Protein AF-E3EL08-F1 (afdb_monomer_lite)

Sequence (67 aa):
MSIQALLNQYKVLIDFTDKTQKSNFKWVSSFLTYQKKKHPNEDNESFLLDAIDIHKRYLLTHGSENN

Foldseek 3Di:
DDPVVLLVVLVVLADCVDPVSVVLNVVVVVVVVVCCVPPVPDDCPVVSVVSSVVSVVVCVVPVVVPD

Radius of gyration: 12.85 Å; chains: 1; bounding box: 40×17×29 Å

Structure (mmCIF, N/CA/C/O backbone):
data_AF-E3EL08-F1
#
_entry.id   AF-E3EL08-F1
#
loop_
_atom_site.group_PDB
_atom_site.id
_atom_site.type_symbol
_atom_site.label_atom_id
_atom_site.label_alt_id
_atom_site.label_comp_id
_atom_site.label_asym_id
_atom_site.label_entity_id
_atom_site.label_seq_id
_atom_site.pdbx_PDB_ins_code
_atom_site.Cartn_x
_atom_site.Cartn_y
_atom_site.Cartn_z
_atom_site.occupancy
_atom_site.B_iso_or_equiv
_atom_site.auth_seq_id
_atom_site.auth_comp_id
_atom_site.auth_asym_id
_atom_site.auth_atom_id
_atom_site.pdbx_PDB_model_num
ATOM 1 N N . MET A 1 1 ? -1.659 -5.480 -14.780 1.00 67.12 1 MET A N 1
ATOM 2 C CA . MET A 1 1 ? -2.224 -4.137 -14.452 1.00 67.12 1 MET A CA 1
ATOM 3 C C . MET A 1 1 ? -1.032 -3.227 -14.124 1.00 67.12 1 MET A C 1
ATOM 5 O O . MET A 1 1 ? 0.036 -3.770 -13.911 1.00 67.12 1 MET A O 1
ATOM 9 N N . SER A 1 2 ? -1.080 -1.886 -14.119 1.00 88.31 2 SER A N 1
ATOM 10 C CA . SER A 1 2 ? 0.151 -1.152 -13.730 1.00 88.31 2 SER A CA 1
ATOM 11 C C . SER A 1 2 ? 0.379 -1.231 -12.212 1.00 88.31 2 SER A C 1
ATOM 13 O O . SER A 1 2 ? -0.581 -1.138 -11.446 1.00 88.31 2 SER A O 1
ATOM 15 N N . ILE A 1 3 ? 1.638 -1.332 -11.758 1.00 90.25 3 ILE A N 1
ATOM 16 C CA . ILE A 1 3 ? 1.992 -1.294 -10.320 1.00 90.25 3 ILE A CA 1
ATOM 17 C C . ILE A 1 3 ? 1.387 -0.067 -9.630 1.00 90.25 3 ILE A C 1
ATOM 19 O O . ILE A 1 3 ? 0.909 -0.147 -8.502 1.00 90.25 3 ILE A O 1
ATOM 23 N N . GLN A 1 4 ? 1.348 1.072 -10.326 1.00 90.62 4 GLN A N 1
ATOM 24 C CA . GLN A 1 4 ? 0.743 2.292 -9.799 1.00 90.62 4 GLN A CA 1
ATOM 25 C C . GLN A 1 4 ? -0.773 2.154 -9.600 1.00 90.62 4 GLN A C 1
ATOM 27 O O . GLN A 1 4 ? -1.301 2.640 -8.600 1.00 90.62 4 GLN A O 1
ATOM 32 N N . ALA A 1 5 ? -1.477 1.496 -10.525 1.00 93.00 5 ALA A N 1
ATOM 33 C CA . ALA A 1 5 ? -2.909 1.246 -10.391 1.00 93.00 5 ALA A CA 1
ATOM 34 C C . ALA A 1 5 ? -3.202 0.318 -9.204 1.00 93.00 5 ALA A C 1
ATOM 36 O O . ALA A 1 5 ? -4.101 0.603 -8.415 1.00 93.00 5 ALA A O 1
ATOM 37 N N . LEU A 1 6 ? -2.402 -0.736 -9.028 1.00 94.69 6 LEU A N 1
ATOM 38 C CA . LEU A 1 6 ? -2.511 -1.642 -7.884 1.00 94.69 6 LEU A CA 1
ATOM 39 C C . LEU A 1 6 ? -2.197 -0.936 -6.561 1.00 94.69 6 LEU A C 1
ATOM 41 O O . LEU A 1 6 ? -2.916 -1.114 -5.583 1.00 94.69 6 LEU A O 1
ATOM 45 N N . LEU A 1 7 ? -1.189 -0.060 -6.528 1.00 94.81 7 LEU A N 1
ATOM 46 C CA . LEU A 1 7 ? -0.848 0.687 -5.316 1.00 94.81 7 LEU A C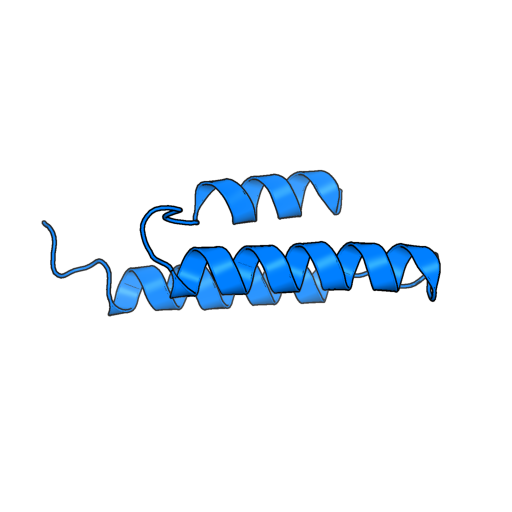A 1
ATOM 47 C C . LEU A 1 7 ? -1.973 1.651 -4.923 1.00 94.81 7 LEU A C 1
ATOM 49 O O . LEU A 1 7 ? -2.263 1.815 -3.739 1.00 94.81 7 LEU A O 1
ATOM 53 N N . ASN A 1 8 ? -2.638 2.254 -5.911 1.00 94.88 8 ASN A N 1
ATOM 54 C CA . ASN A 1 8 ? -3.814 3.086 -5.678 1.00 94.88 8 ASN A CA 1
ATOM 55 C C . ASN A 1 8 ? -4.994 2.260 -5.149 1.00 94.88 8 ASN A C 1
ATOM 57 O O . ASN A 1 8 ? -5.651 2.704 -4.212 1.00 94.88 8 ASN A O 1
ATOM 61 N N . GLN A 1 9 ? -5.240 1.061 -5.690 1.00 94.88 9 GLN A N 1
ATOM 62 C CA . GLN A 1 9 ? -6.260 0.155 -5.147 1.00 94.88 9 GLN A CA 1
ATOM 63 C C . GLN A 1 9 ? -5.952 -0.224 -3.703 1.00 94.88 9 GLN A C 1
ATOM 65 O O . GLN A 1 9 ? -6.836 -0.150 -2.856 1.00 94.88 9 GLN A O 1
ATOM 70 N N . TYR A 1 10 ? -4.696 -0.564 -3.408 1.00 96.00 10 TYR A N 1
ATOM 71 C CA . TYR A 1 10 ? -4.290 -0.872 -2.047 1.00 96.00 10 TYR A CA 1
ATOM 72 C C . TYR A 1 10 ? -4.542 0.317 -1.116 1.00 96.00 10 TYR A C 1
ATOM 74 O O . TYR A 1 10 ? -5.162 0.150 -0.075 1.00 96.00 10 TYR A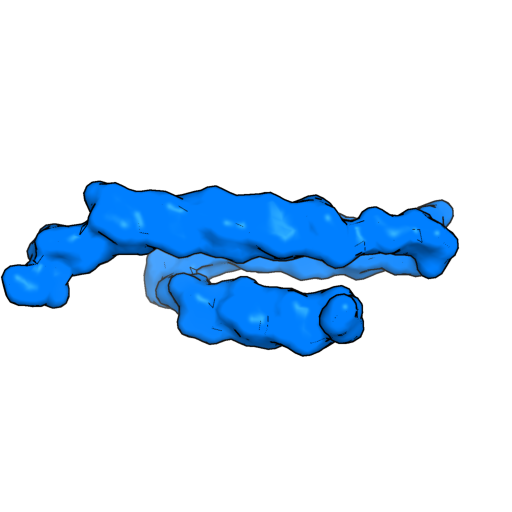 O 1
ATOM 82 N N . LYS A 1 11 ? -4.153 1.531 -1.530 1.00 96.12 11 LYS A N 1
ATOM 83 C CA . LYS A 1 11 ? -4.338 2.768 -0.758 1.00 96.12 11 LYS A CA 1
ATOM 84 C C . LYS A 1 11 ? -5.795 3.023 -0.363 1.00 96.12 11 LYS A C 1
ATOM 86 O O . LYS A 1 11 ? -6.028 3.530 0.726 1.00 96.12 11 LYS A O 1
ATOM 91 N N . VAL A 1 12 ? -6.751 2.705 -1.237 1.00 95.56 12 VAL A N 1
ATOM 92 C CA . VAL A 1 12 ? -8.190 2.900 -0.976 1.00 95.56 12 VAL A CA 1
ATOM 93 C C . VAL A 1 12 ? -8.708 1.968 0.124 1.00 95.56 12 VAL A C 1
ATOM 95 O O . VAL A 1 12 ? -9.681 2.308 0.786 1.00 95.56 12 VAL A O 1
ATOM 98 N N . LEU A 1 13 ? -8.057 0.824 0.349 1.00 94.44 13 LEU A N 1
ATOM 99 C CA . LEU A 1 13 ? -8.444 -0.131 1.393 1.00 94.44 13 LEU A CA 1
ATOM 100 C C . LEU A 1 13 ? -7.930 0.255 2.787 1.00 94.44 13 LEU A C 1
ATOM 102 O O . LEU A 1 13 ? -8.415 -0.284 3.772 1.00 94.44 13 LEU A O 1
ATOM 106 N N . ILE A 1 14 ? -6.950 1.157 2.869 1.00 94.75 14 ILE A N 1
ATOM 107 C CA . ILE A 1 14 ? -6.269 1.500 4.119 1.00 94.75 14 ILE A CA 1
ATOM 108 C C . ILE A 1 14 ? -7.091 2.498 4.926 1.00 94.75 14 ILE A C 1
ATOM 110 O O . ILE A 1 14 ? -7.309 3.630 4.484 1.00 94.75 14 ILE A O 1
ATOM 114 N N . ASP A 1 15 ? -7.411 2.141 6.165 1.00 94.00 15 ASP A N 1
ATOM 115 C CA . ASP A 1 15 ? -7.757 3.130 7.176 1.00 94.00 15 ASP A CA 1
ATOM 116 C C . ASP A 1 15 ? -6.482 3.842 7.660 1.00 94.00 15 ASP A C 1
ATOM 118 O O . ASP A 1 15 ? -5.607 3.267 8.307 1.00 94.00 15 ASP A O 1
ATOM 122 N N . PHE A 1 16 ? -6.354 5.128 7.329 1.00 93.19 16 PHE A N 1
ATOM 123 C CA . PHE A 1 16 ? -5.200 5.940 7.723 1.00 93.19 16 PHE A CA 1
ATOM 124 C C . PHE A 1 16 ? -5.255 6.438 9.173 1.00 93.19 16 PHE A C 1
ATOM 126 O O . PHE A 1 16 ? -4.266 7.016 9.647 1.00 93.19 16 PHE A O 1
ATOM 133 N N . THR A 1 17 ? -6.376 6.233 9.866 1.00 94.69 17 THR A N 1
ATOM 134 C CA . THR A 1 17 ?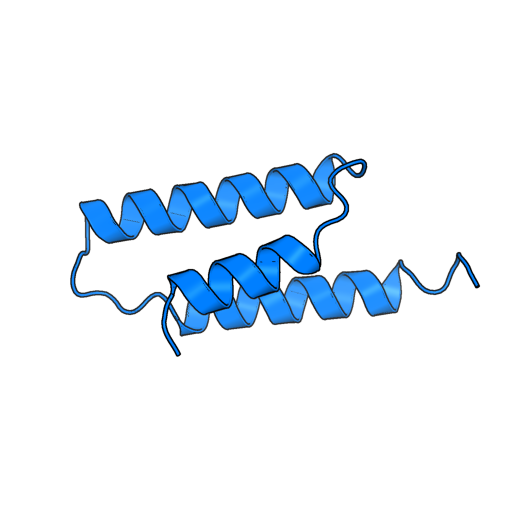 -6.502 6.465 11.309 1.00 94.69 17 THR A CA 1
ATOM 135 C C . THR A 1 17 ? -5.951 5.282 12.110 1.00 94.69 17 THR A C 1
ATOM 137 O O . THR A 1 17 ? -5.345 5.484 13.167 1.00 94.69 17 THR A O 1
ATOM 140 N N . ASP A 1 18 ? -6.021 4.073 11.545 1.00 93.81 18 ASP A N 1
ATOM 141 C CA . ASP A 1 18 ? -5.372 2.873 12.063 1.00 93.81 18 ASP A CA 1
ATOM 142 C C . ASP A 1 18 ? -3.849 2.924 11.822 1.00 93.81 18 ASP A C 1
ATOM 144 O O . ASP A 1 18 ? -3.335 2.958 10.696 1.00 93.81 18 ASP A O 1
ATOM 148 N N . LYS A 1 19 ? -3.081 2.928 12.920 1.00 94.62 19 LYS A N 1
ATOM 149 C CA . LYS A 1 19 ? -1.610 3.005 12.877 1.00 94.62 19 LYS A CA 1
ATOM 150 C C . LYS A 1 19 ? -0.972 1.780 12.222 1.00 94.62 19 LYS A C 1
ATOM 152 O O . LYS A 1 19 ? 0.066 1.930 11.571 1.00 94.62 19 LYS A O 1
ATOM 157 N N . THR A 1 20 ? -1.551 0.598 12.401 1.00 92.56 20 THR A N 1
ATOM 158 C CA . THR A 1 20 ? -1.049 -0.666 11.855 1.00 92.56 20 THR A CA 1
ATOM 159 C C . THR A 1 20 ? -1.244 -0.687 10.348 1.00 92.56 20 THR A C 1
ATOM 161 O O . THR A 1 20 ? -0.276 -0.866 9.606 1.00 92.56 20 THR A O 1
ATOM 164 N N . GLN A 1 21 ? -2.458 -0.398 9.877 1.00 94.69 21 GLN A N 1
ATOM 165 C CA . GLN A 1 21 ? -2.772 -0.363 8.448 1.00 94.69 21 GLN A CA 1
ATOM 166 C C . GLN A 1 21 ? -1.934 0.692 7.717 1.00 94.69 21 GLN A C 1
ATOM 168 O O . GLN A 1 21 ? -1.284 0.396 6.708 1.00 94.69 21 GLN A O 1
ATOM 173 N N . LYS A 1 22 ? -1.840 1.901 8.283 1.00 96.31 22 LYS A N 1
ATOM 174 C CA . LYS A 1 22 ? -0.982 2.972 7.762 1.00 96.31 22 LYS A CA 1
ATOM 175 C C . LYS A 1 22 ? 0.491 2.562 7.675 1.00 96.31 22 LYS A C 1
ATOM 177 O O . LYS A 1 22 ? 1.157 2.874 6.684 1.00 96.31 22 LYS A O 1
ATOM 182 N N . SER A 1 23 ? 1.016 1.898 8.705 1.00 96.00 23 SER A N 1
ATOM 183 C CA . SER A 1 23 ? 2.418 1.457 8.736 1.00 96.00 23 SER A CA 1
ATOM 184 C C . SER A 1 23 ? 2.692 0.381 7.688 1.00 96.00 23 SER A C 1
ATOM 186 O O . SER A 1 23 ? 3.687 0.479 6.968 1.00 96.00 23 SER A O 1
ATOM 188 N N . ASN A 1 24 ? 1.774 -0.574 7.526 1.00 94.62 24 ASN A N 1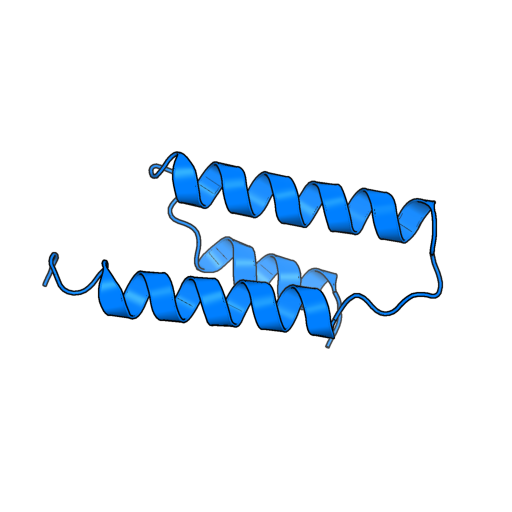
ATOM 189 C CA . ASN A 1 24 ? 1.863 -1.622 6.510 1.00 94.62 24 ASN A CA 1
ATOM 190 C C . ASN A 1 24 ? 1.856 -1.036 5.094 1.00 94.62 24 ASN A C 1
ATOM 192 O O . ASN A 1 24 ? 2.714 -1.378 4.277 1.00 94.62 24 ASN A O 1
ATOM 196 N N . PHE A 1 25 ? 0.952 -0.095 4.809 1.00 96.62 25 PHE A N 1
ATOM 197 C CA . PHE A 1 25 ? 0.925 0.597 3.521 1.00 96.62 25 PHE A CA 1
ATOM 198 C C . PHE A 1 25 ? 2.232 1.346 3.239 1.00 96.62 25 PHE A C 1
ATOM 200 O O . PHE A 1 25 ? 2.791 1.245 2.145 1.00 96.62 25 PHE A O 1
ATOM 207 N N . LYS A 1 26 ? 2.753 2.073 4.238 1.00 97.19 26 LYS A N 1
ATOM 208 C CA . LYS A 1 26 ? 4.021 2.800 4.105 1.00 97.19 26 LYS A CA 1
ATOM 209 C C . LYS A 1 26 ? 5.174 1.847 3.797 1.00 97.19 26 LYS A C 1
ATOM 211 O O . LYS A 1 26 ? 5.964 2.142 2.904 1.00 97.19 26 LYS A O 1
ATOM 216 N N . TRP A 1 27 ? 5.251 0.713 4.492 1.00 97.06 27 TRP A N 1
ATOM 217 C CA . TRP A 1 27 ? 6.285 -0.291 4.255 1.00 97.06 27 TRP A CA 1
ATOM 218 C C . TRP A 1 27 ? 6.214 -0.857 2.833 1.00 97.06 27 TRP A C 1
ATOM 220 O O . TRP A 1 27 ? 7.217 -0.814 2.123 1.00 97.06 27 TRP A O 1
ATOM 230 N N . VAL A 1 28 ? 5.029 -1.275 2.372 1.00 96.50 28 VAL A N 1
ATOM 231 C CA . VAL A 1 28 ? 4.819 -1.779 1.001 1.00 96.50 28 VAL A CA 1
ATOM 232 C C . VAL A 1 28 ? 5.215 -0.731 -0.044 1.00 96.50 28 VAL A C 1
ATOM 234 O O . VAL A 1 28 ? 5.969 -1.027 -0.968 1.00 96.50 28 VAL A O 1
ATOM 237 N N . SER A 1 29 ? 4.777 0.522 0.117 1.00 95.38 29 SER A N 1
ATOM 238 C CA . SER A 1 29 ? 5.125 1.602 -0.816 1.00 95.38 29 SER A CA 1
ATOM 239 C C . SER A 1 29 ? 6.632 1.890 -0.848 1.00 95.38 29 SER A C 1
ATOM 241 O O . SER A 1 29 ? 7.193 2.155 -1.917 1.00 95.38 29 SER A O 1
ATOM 243 N N . SER A 1 30 ? 7.301 1.854 0.308 1.00 96.69 30 SER A N 1
ATOM 244 C CA . SER A 1 30 ? 8.753 2.022 0.401 1.00 96.69 30 SER A CA 1
ATOM 245 C C . SER A 1 30 ? 9.505 0.845 -0.219 1.00 96.69 30 SER A C 1
ATOM 247 O O . SER A 1 30 ? 10.470 1.073 -0.948 1.00 96.69 30 SER A O 1
ATOM 249 N N . PHE A 1 31 ? 9.042 -0.387 0.001 1.00 95.06 31 PHE A N 1
ATOM 250 C CA . PHE A 1 31 ? 9.604 -1.589 -0.610 1.00 95.06 31 PHE A CA 1
ATOM 251 C C . PHE A 1 31 ? 9.522 -1.533 -2.138 1.00 95.06 31 PHE A C 1
ATOM 253 O O . PHE A 1 31 ? 10.538 -1.701 -2.805 1.00 95.06 31 PHE A O 1
ATOM 260 N N . LEU A 1 32 ? 8.364 -1.181 -2.703 1.00 93.94 32 LEU A N 1
ATOM 261 C CA . LEU A 1 32 ? 8.201 -1.039 -4.156 1.00 93.94 32 LEU A CA 1
ATOM 262 C C . LEU A 1 32 ? 9.124 0.036 -4.744 1.00 93.94 32 LEU A C 1
ATOM 264 O O . LEU A 1 32 ? 9.685 -0.133 -5.826 1.00 93.94 32 LEU A O 1
ATOM 268 N N . THR A 1 33 ? 9.320 1.140 -4.018 1.00 93.38 33 THR A N 1
ATOM 269 C CA . THR A 1 33 ? 10.251 2.203 -4.427 1.00 93.38 33 THR A CA 1
ATOM 270 C C . THR A 1 33 ? 11.697 1.704 -4.428 1.00 93.38 33 THR A C 1
ATOM 272 O O . THR A 1 33 ? 12.455 1.987 -5.358 1.00 93.38 33 THR A O 1
ATOM 275 N N . TYR A 1 34 ? 12.082 0.949 -3.398 1.00 94.88 34 TYR A N 1
ATOM 276 C CA . TYR A 1 34 ? 13.397 0.324 -3.306 1.00 94.88 34 TYR A CA 1
ATOM 277 C C . TYR A 1 34 ? 13.616 -0.691 -4.435 1.00 94.88 34 TYR A C 1
ATOM 279 O O . TYR A 1 34 ? 14.629 -0.605 -5.132 1.00 94.88 34 TYR A O 1
ATOM 287 N N . GLN A 1 35 ? 12.647 -1.577 -4.672 1.00 94.25 35 GLN A N 1
ATOM 288 C CA . GLN A 1 35 ? 12.713 -2.590 -5.722 1.00 94.25 35 GLN A CA 1
ATOM 289 C C . GLN A 1 35 ? 12.824 -1.964 -7.102 1.00 94.25 35 GLN A C 1
ATOM 291 O O . GLN A 1 35 ? 13.741 -2.293 -7.841 1.00 94.25 35 GLN A O 1
ATOM 296 N N . LYS A 1 36 ? 12.016 -0.949 -7.416 1.00 90.56 36 LYS A N 1
ATOM 297 C CA . LYS A 1 36 ? 12.140 -0.223 -8.686 1.00 90.56 36 LYS A CA 1
ATOM 298 C C . LYS A 1 36 ? 13.539 0.377 -8.897 1.00 90.56 36 LYS A C 1
ATOM 300 O O . LYS A 1 36 ? 13.997 0.481 -10.030 1.00 90.56 36 LYS A O 1
ATOM 305 N N . LYS A 1 37 ? 14.220 0.788 -7.819 1.00 93.12 37 LYS A N 1
ATOM 306 C CA . LYS A 1 37 ? 15.574 1.362 -7.879 1.00 93.12 37 LYS A CA 1
ATOM 307 C C . LYS A 1 37 ? 16.665 0.299 -8.036 1.00 93.12 37 LYS A C 1
ATOM 309 O O . LYS A 1 37 ? 17.664 0.562 -8.699 1.00 93.12 37 LYS A O 1
ATOM 314 N N . LYS A 1 38 ? 16.530 -0.844 -7.365 1.00 94.06 38 LYS A N 1
ATOM 315 C CA . LYS A 1 38 ? 17.569 -1.886 -7.291 1.00 94.06 38 LYS A CA 1
ATOM 316 C C . LYS A 1 38 ? 17.389 -2.993 -8.328 1.00 94.06 38 LYS A C 1
ATOM 318 O O . LYS A 1 38 ? 18.380 -3.505 -8.834 1.00 94.06 38 LYS A O 1
ATOM 323 N N . HIS A 1 39 ? 16.143 -3.279 -8.674 1.00 92.44 39 HIS A N 1
ATOM 324 C CA . HIS A 1 39 ? 15.692 -4.357 -9.543 1.00 92.44 39 HIS A CA 1
ATOM 325 C C . HIS A 1 39 ? 14.623 -3.828 -10.524 1.00 92.44 39 HIS A C 1
ATOM 327 O O . HIS A 1 39 ? 13.463 -4.230 -10.465 1.00 92.44 39 HIS A O 1
ATOM 333 N N . PRO A 1 40 ? 14.968 -2.897 -11.437 1.00 86.19 40 PRO A N 1
ATOM 334 C CA . PRO A 1 40 ? 13.989 -2.209 -12.292 1.00 86.19 40 PRO A CA 1
ATOM 335 C C . PRO A 1 40 ? 13.215 -3.132 -13.247 1.00 86.19 40 PRO A C 1
ATOM 337 O O . PRO A 1 40 ? 12.163 -2.734 -13.742 1.00 86.19 40 PRO A O 1
ATOM 340 N N . ASN A 1 41 ? 13.732 -4.338 -13.499 1.00 86.94 41 ASN A N 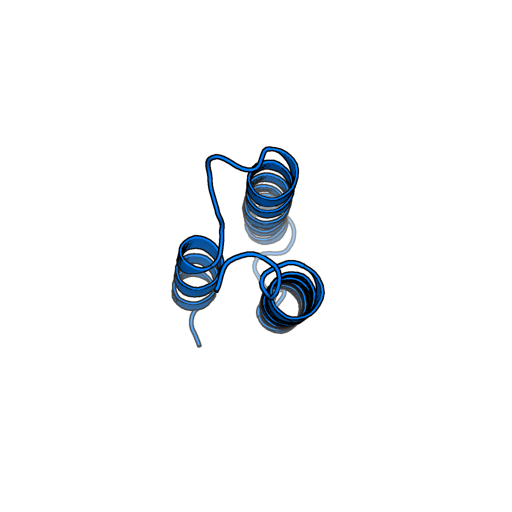1
ATOM 341 C CA . ASN A 1 41 ? 13.128 -5.339 -14.378 1.00 86.94 41 ASN A CA 1
ATOM 342 C C . ASN A 1 41 ? 12.349 -6.421 -13.611 1.00 86.94 41 ASN A C 1
ATOM 344 O O . ASN A 1 41 ? 11.770 -7.300 -14.245 1.00 86.94 41 ASN A O 1
ATOM 348 N N . GLU A 1 42 ? 12.358 -6.400 -12.273 1.00 87.56 42 GLU A N 1
ATOM 349 C CA . GLU A 1 42 ? 11.555 -7.333 -11.481 1.00 87.56 42 GLU A CA 1
ATOM 350 C C . GLU A 1 42 ? 10.099 -6.877 -11.447 1.00 87.56 42 GLU A C 1
ATOM 352 O O . GLU A 1 42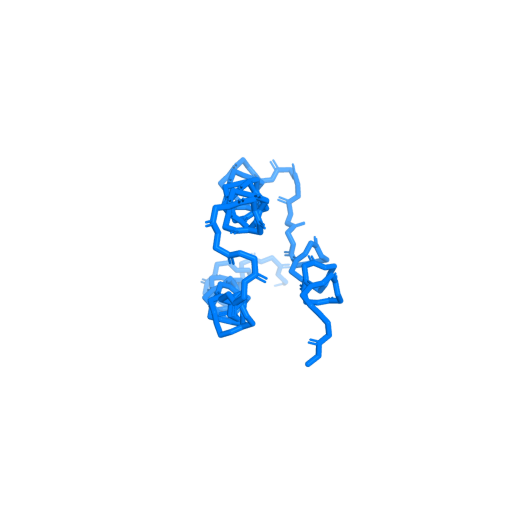 ? 9.777 -5.737 -11.086 1.00 87.56 42 GLU A O 1
ATOM 357 N N . ASP A 1 43 ? 9.209 -7.802 -11.793 1.00 85.44 43 ASP A N 1
ATOM 358 C CA . ASP A 1 43 ? 7.782 -7.588 -11.652 1.00 85.44 43 ASP A CA 1
ATOM 359 C C . ASP A 1 43 ? 7.372 -7.742 -10.183 1.00 85.44 43 ASP A C 1
ATOM 361 O O . ASP A 1 43 ? 7.540 -8.792 -9.566 1.00 85.44 43 ASP A O 1
ATOM 365 N N . ASN A 1 44 ? 6.830 -6.665 -9.621 1.00 91.31 44 ASN A N 1
ATOM 366 C CA . ASN A 1 44 ? 6.336 -6.628 -8.249 1.00 91.31 44 ASN A CA 1
ATOM 367 C C . ASN A 1 44 ? 4.795 -6.713 -8.193 1.00 91.31 44 ASN A C 1
ATOM 369 O O . ASN A 1 44 ? 4.210 -6.474 -7.135 1.00 91.31 44 ASN A O 1
ATOM 373 N N . GLU A 1 45 ? 4.128 -7.027 -9.314 1.00 92.94 45 GLU A N 1
ATOM 374 C CA . GLU A 1 45 ? 2.666 -7.139 -9.414 1.00 92.94 45 GLU A CA 1
ATOM 375 C C . GLU A 1 45 ? 2.148 -8.232 -8.478 1.00 92.94 45 GLU A C 1
ATOM 377 O O . GLU A 1 45 ? 1.272 -7.948 -7.662 1.00 92.94 45 GLU A O 1
ATOM 382 N N . SER A 1 46 ? 2.749 -9.429 -8.502 1.00 91.88 46 SER A N 1
ATOM 383 C CA . SER A 1 46 ? 2.355 -10.539 -7.616 1.00 91.88 46 SER A CA 1
ATOM 384 C C . SER A 1 46 ? 2.460 -10.162 -6.138 1.00 91.88 46 SER A C 1
ATOM 386 O O . SER A 1 46 ? 1.510 -10.348 -5.388 1.00 91.88 46 SER A O 1
ATOM 388 N N . PHE A 1 47 ? 3.575 -9.550 -5.728 1.00 93.88 47 PHE A N 1
ATOM 389 C CA . PHE A 1 47 ? 3.773 -9.112 -4.344 1.00 93.88 47 PHE A CA 1
ATOM 390 C C . PHE A 1 47 ? 2.684 -8.130 -3.886 1.00 93.88 47 PHE A C 1
ATOM 392 O O . PHE A 1 47 ? 2.167 -8.225 -2.772 1.00 93.88 47 PHE A O 1
ATOM 399 N N . LEU A 1 48 ? 2.327 -7.170 -4.742 1.00 95.44 48 LEU A N 1
ATOM 400 C CA . LEU A 1 48 ? 1.330 -6.162 -4.400 1.00 95.44 48 LEU A CA 1
ATOM 401 C C . LEU A 1 48 ? -0.095 -6.730 -4.405 1.00 95.44 48 LEU A C 1
ATOM 403 O O . LEU A 1 48 ? -0.905 -6.330 -3.569 1.00 95.44 48 LEU A O 1
ATOM 407 N N . LEU A 1 49 ? -0.395 -7.673 -5.301 1.00 95.69 49 LEU A N 1
ATOM 408 C CA . LEU A 1 49 ? -1.654 -8.418 -5.296 1.00 95.69 49 LEU A CA 1
ATOM 409 C C . LEU A 1 49 ? -1.816 -9.227 -4.005 1.00 95.69 49 LEU A C 1
ATOM 411 O O . LEU A 1 49 ? -2.872 -9.147 -3.377 1.00 95.69 49 LEU A O 1
ATOM 415 N N . ASP A 1 50 ? -0.762 -9.913 -3.564 1.00 95.50 50 ASP A N 1
ATOM 416 C CA . ASP A 1 50 ? -0.770 -10.678 -2.314 1.00 95.50 50 ASP A CA 1
ATOM 417 C C . ASP A 1 50 ? -0.968 -9.762 -1.098 1.00 95.50 50 ASP A C 1
ATOM 419 O O . ASP A 1 50 ? -1.783 -10.049 -0.220 1.00 95.50 50 ASP A O 1
ATOM 423 N N . ALA A 1 51 ? -0.288 -8.610 -1.062 1.00 95.38 51 ALA A N 1
ATOM 424 C CA . ALA A 1 51 ? -0.476 -7.618 -0.004 1.00 95.38 51 ALA A CA 1
ATOM 425 C C . ALA A 1 51 ? -1.926 -7.102 0.061 1.00 95.38 51 ALA A C 1
ATOM 427 O O . ALA A 1 51 ? -2.488 -6.968 1.151 1.00 95.38 51 ALA A O 1
ATOM 428 N N . ILE A 1 52 ? -2.546 -6.840 -1.097 1.00 95.81 52 ILE A N 1
ATOM 429 C CA . ILE A 1 52 ? -3.954 -6.432 -1.188 1.00 95.81 52 ILE A CA 1
ATOM 430 C C . ILE A 1 52 ? -4.873 -7.542 -0.675 1.00 95.81 52 ILE A C 1
ATOM 432 O O . ILE A 1 52 ? -5.800 -7.259 0.084 1.00 95.81 52 ILE A O 1
ATOM 436 N N . ASP A 1 53 ? -4.642 -8.791 -1.078 1.00 96.06 53 ASP A N 1
ATOM 437 C CA . ASP A 1 53 ? -5.471 -9.924 -0.668 1.00 96.06 53 ASP A CA 1
ATOM 438 C C . ASP A 1 53 ? -5.390 -10.175 0.845 1.00 96.06 53 ASP A C 1
ATOM 440 O O . ASP A 1 53 ? -6.420 -10.275 1.516 1.00 96.06 53 ASP A O 1
ATOM 444 N N . ILE A 1 54 ? -4.182 -10.159 1.418 1.00 94.50 54 ILE A N 1
ATOM 445 C CA . ILE A 1 54 ? -3.972 -10.257 2.870 1.00 94.50 54 ILE A CA 1
ATOM 446 C C . ILE A 1 54 ? -4.730 -9.145 3.600 1.00 94.50 54 ILE A C 1
ATOM 448 O O . ILE A 1 54 ? -5.410 -9.409 4.594 1.00 94.50 54 ILE A O 1
ATOM 452 N N . HIS A 1 55 ? -4.658 -7.910 3.100 1.00 94.06 55 HIS A N 1
ATOM 453 C CA . HIS A 1 55 ? -5.357 -6.790 3.718 1.00 94.06 55 HIS A CA 1
ATOM 454 C C . HIS A 1 55 ? -6.881 -6.946 3.641 1.00 94.06 55 HIS A C 1
ATOM 456 O O . HIS A 1 55 ? -7.575 -6.722 4.628 1.00 94.06 55 HIS A O 1
ATOM 462 N N . LYS A 1 56 ? -7.423 -7.405 2.507 1.00 94.12 56 LYS A N 1
ATOM 463 C CA . LYS A 1 56 ? -8.858 -7.704 2.381 1.00 94.12 56 LYS A CA 1
ATOM 464 C C . LYS A 1 56 ? -9.304 -8.768 3.382 1.00 94.12 56 LYS A C 1
ATOM 466 O O . LYS A 1 56 ? -10.339 -8.601 4.020 1.00 94.12 56 LYS A O 1
ATOM 471 N N . ARG A 1 57 ? -8.520 -9.834 3.570 1.00 93.56 57 ARG A N 1
ATOM 472 C CA . ARG A 1 57 ? -8.809 -10.867 4.581 1.00 93.56 57 ARG A CA 1
ATOM 473 C C . ARG A 1 57 ? -8.771 -10.302 6.001 1.00 93.56 57 ARG A C 1
ATOM 475 O O . ARG A 1 57 ? -9.634 -10.641 6.810 1.00 93.56 57 ARG A O 1
ATOM 482 N N . TYR A 1 58 ? -7.813 -9.424 6.300 1.00 90.12 58 TYR A N 1
ATOM 483 C CA . TYR A 1 58 ? -7.763 -8.706 7.575 1.00 90.12 58 TYR A CA 1
ATOM 484 C C . TYR A 1 58 ? -9.046 -7.894 7.811 1.00 90.12 58 TYR A C 1
ATOM 486 O O . TYR A 1 58 ? -9.683 -8.051 8.850 1.00 90.12 58 TYR A O 1
ATOM 494 N N . LEU A 1 59 ? -9.495 -7.123 6.817 1.00 90.25 59 LEU A N 1
ATOM 495 C CA . LEU A 1 59 ? -10.742 -6.357 6.904 1.00 90.25 59 LEU A CA 1
ATOM 496 C C . LEU A 1 59 ? -11.982 -7.248 7.063 1.00 90.25 59 LEU A C 1
ATOM 498 O O . LEU A 1 59 ? -12.885 -6.897 7.808 1.00 90.25 59 LEU A O 1
ATOM 502 N N . LEU A 1 60 ? -12.043 -8.417 6.422 1.00 89.62 60 LEU A N 1
ATOM 503 C CA . LEU A 1 60 ? -13.171 -9.344 6.603 1.00 89.62 60 LEU A CA 1
ATOM 504 C C . LEU A 1 60 ? -13.233 -9.919 8.025 1.00 89.62 60 LEU A C 1
ATOM 506 O O . LEU A 1 60 ? -14.314 -10.101 8.581 1.00 89.62 60 LEU A O 1
ATOM 510 N N . THR A 1 61 ? -12.067 -10.195 8.607 1.00 88.12 61 THR A N 1
ATOM 511 C CA . THR A 1 61 ? -11.942 -10.822 9.931 1.00 88.12 61 THR A CA 1
ATOM 512 C C . THR A 1 61 ? -12.030 -9.832 11.089 1.00 88.12 61 THR A C 1
ATOM 514 O O . THR A 1 61 ? -12.436 -10.233 12.171 1.00 88.12 61 THR A O 1
ATOM 517 N N . HIS A 1 62 ? -11.687 -8.559 10.869 1.00 76.75 62 HIS A N 1
ATOM 518 C CA . HIS A 1 62 ? -11.626 -7.528 11.916 1.00 76.75 62 HIS A CA 1
ATOM 519 C C . HIS A 1 62 ? -12.545 -6.321 11.648 1.00 76.75 62 HIS A C 1
ATOM 521 O O . HIS A 1 62 ? -12.725 -5.480 12.518 1.00 76.75 62 HIS A O 1
ATOM 527 N N . GLY A 1 63 ? -13.136 -6.210 10.455 1.00 62.38 63 GLY A N 1
ATOM 528 C CA . GLY A 1 63 ? -14.073 -5.143 10.079 1.00 62.38 63 GLY A CA 1
ATOM 529 C C . GLY A 1 63 ? -15.551 -5.493 10.283 1.00 62.38 63 GLY A C 1
ATOM 530 O O . GLY A 1 63 ? -16.396 -4.611 10.167 1.00 62.38 63 GLY A O 1
ATOM 531 N N . SER A 1 64 ? -15.877 -6.748 10.619 1.00 52.81 64 SER A N 1
ATOM 532 C CA . SER A 1 64 ? -17.260 -7.192 10.886 1.00 52.81 64 SER A CA 1
ATOM 533 C C . SER A 1 64 ? -17.815 -6.743 12.249 1.00 52.81 64 SER A C 1
ATOM 535 O O . SER A 1 64 ? -18.971 -7.020 12.540 1.00 52.81 64 SER A O 1
ATOM 537 N N . GLU A 1 65 ? -17.035 -6.047 13.083 1.00 49.78 65 GLU A N 1
ATOM 538 C CA . GLU A 1 65 ? -17.498 -5.554 14.395 1.00 49.78 65 GLU A CA 1
ATOM 539 C C . GLU A 1 65 ? -18.171 -4.167 14.338 1.00 49.78 65 GLU A C 1
ATOM 541 O O . GLU A 1 65 ? -18.658 -3.690 15.357 1.00 49.78 65 GLU A O 1
ATOM 546 N N . ASN A 1 66 ? -18.244 -3.526 13.163 1.00 43.34 66 ASN A N 1
ATOM 547 C CA . ASN A 1 66 ? -18.790 -2.170 13.000 1.00 43.34 66 ASN A CA 1
ATOM 548 C C . ASN A 1 66 ? -19.949 -2.086 11.985 1.00 43.34 66 ASN A C 1
ATOM 550 O O . ASN A 1 66 ? -19.963 -1.181 11.148 1.00 43.34 66 ASN A O 1
ATOM 554 N N . ASN A 1 67 ? -20.909 -3.015 12.037 1.00 38.22 67 ASN A N 1
ATOM 555 C CA . ASN A 1 67 ? -22.185 -2.903 11.311 1.00 38.22 67 ASN A CA 1
ATOM 556 C C . ASN A 1 67 ? -23.372 -3.202 12.227 1.00 38.22 67 ASN A C 1
ATOM 558 O O . ASN A 1 67 ? -23.352 -4.279 12.863 1.00 38.22 67 ASN A O 1
#

Organism: Paenibacillus polymyxa (strain SC2) (NCBI:txid886882)

Secondary structure (DSSP, 8-state):
--HHHHHHHHHHH--SSSHHHHHHHHHHHHHHHHHHHH-TTS--HHHHHHHHHHHHHHHHHHSTT--

pLDDT: mean 89.53, std 12.52, range [38.22, 97.19]